Protein AF-A0A1E5E5G6-F1 (afdb_monomer_lite)

Organism: NCBI:txid1188252

Sequence (65 aa):
MNIDDFILTVSISVAIGLLCGFFLRDIARFVFHLYTLYVRKPKYFQRVVFDDLEALPQDSTDKQN

Secondary structure (DSSP, 8-state):
--HHHHHHHHHHHHHHHHHHHHHHHHHHHHHHHHHHHHH---TTHHHHHHHHHHSS-----S---

Structure (mmCIF, N/CA/C/O backbone):
data_AF-A0A1E5E5G6-F1
#
_entry.id   AF-A0A1E5E5G6-F1
#
loop_
_atom_site.group_PDB
_atom_site.id
_atom_site.type_symbol
_atom_site.label_atom_id
_atom_site.label_alt_id
_atom_site.label_comp_id
_atom_site.label_asym_id
_atom_site.label_entity_id
_atom_site.label_seq_id
_atom_site.pdbx_PDB_ins_code
_atom_site.Cartn_x
_atom_site.Cartn_y
_atom_site.Cartn_z
_atom_site.occupancy
_atom_site.B_iso_or_equiv
_atom_site.auth_seq_id
_atom_site.auth_comp_id
_atom_site.auth_asym_id
_atom_site.auth_atom_id
_atom_site.pdbx_PDB_model_num
ATOM 1 N N . MET A 1 1 ? 17.458 -11.461 -22.012 1.00 61.56 1 MET A N 1
ATOM 2 C CA . MET A 1 1 ? 16.235 -10.647 -22.178 1.00 61.56 1 MET A CA 1
ATOM 3 C C . MET A 1 1 ? 16.662 -9.331 -22.790 1.00 61.56 1 MET A C 1
ATOM 5 O O . MET A 1 1 ? 17.737 -8.866 -22.421 1.00 61.56 1 MET A O 1
ATOM 9 N N . ASN A 1 2 ? 15.916 -8.795 -23.755 1.00 87.06 2 ASN A N 1
ATOM 10 C CA . ASN A 1 2 ? 16.307 -7.537 -24.379 1.00 87.06 2 ASN A CA 1
ATOM 11 C C . ASN A 1 2 ? 16.241 -6.414 -23.327 1.00 87.06 2 ASN A C 1
ATOM 13 O O . ASN A 1 2 ? 15.373 -6.450 -22.45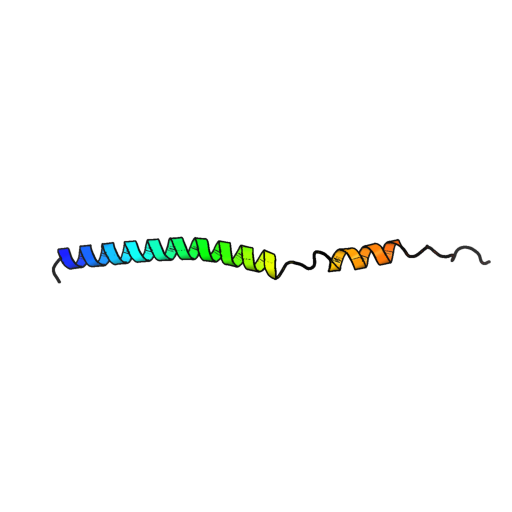1 1.00 87.06 2 ASN A O 1
ATOM 17 N N . ILE A 1 3 ? 17.175 -5.459 -23.361 1.00 88.75 3 ILE A N 1
ATOM 18 C CA . ILE A 1 3 ? 17.208 -4.359 -22.376 1.00 88.75 3 ILE A CA 1
ATOM 19 C C . ILE A 1 3 ? 15.901 -3.559 -22.428 1.00 88.75 3 ILE A C 1
ATOM 21 O O . ILE A 1 3 ? 15.391 -3.150 -21.387 1.00 88.75 3 ILE A O 1
ATOM 25 N N . ASP A 1 4 ? 15.313 -3.436 -23.615 1.00 89.88 4 ASP A N 1
ATOM 26 C CA . ASP A 1 4 ? 14.032 -2.763 -23.826 1.00 89.88 4 ASP A CA 1
ATOM 27 C C . ASP A 1 4 ? 12.890 -3.423 -23.037 1.00 89.88 4 ASP A C 1
ATOM 29 O O . ASP A 1 4 ? 12.148 -2.738 -22.333 1.00 89.88 4 ASP A O 1
ATOM 33 N N . ASP A 1 5 ? 12.803 -4.757 -23.050 1.00 87.25 5 ASP A N 1
ATOM 34 C CA . ASP A 1 5 ? 11.778 -5.501 -22.304 1.00 87.25 5 ASP A CA 1
ATOM 35 C C . ASP A 1 5 ? 11.977 -5.385 -20.789 1.00 87.25 5 ASP A C 1
ATOM 37 O O . ASP A 1 5 ? 11.012 -5.349 -20.020 1.00 87.25 5 ASP A O 1
ATOM 41 N N . PHE A 1 6 ? 13.233 -5.302 -20.339 1.00 91.31 6 PHE A N 1
ATOM 42 C CA . PHE A 1 6 ? 13.556 -5.105 -18.928 1.00 91.31 6 PHE A CA 1
ATOM 43 C C . PHE A 1 6 ? 13.121 -3.717 -18.446 1.00 91.31 6 PHE A C 1
ATOM 45 O O . PHE A 1 6 ? 12.426 -3.605 -17.436 1.00 91.31 6 PHE A O 1
ATOM 52 N N . ILE A 1 7 ? 13.467 -2.665 -19.192 1.00 94.00 7 ILE A N 1
ATOM 53 C CA . ILE A 1 7 ? 13.089 -1.283 -18.871 1.00 94.00 7 ILE A CA 1
ATOM 54 C C . ILE A 1 7 ? 11.561 -1.116 -18.909 1.00 94.00 7 ILE A C 1
ATOM 56 O O . ILE A 1 7 ? 10.976 -0.492 -18.016 1.00 94.00 7 ILE A O 1
ATOM 60 N N . LEU A 1 8 ? 10.891 -1.732 -19.886 1.00 92.94 8 LEU A N 1
ATOM 61 C CA . LEU A 1 8 ? 9.433 -1.708 -19.998 1.00 92.94 8 LEU A CA 1
ATOM 62 C C . LEU A 1 8 ? 8.765 -2.409 -18.806 1.00 92.94 8 LEU A C 1
ATOM 64 O O . LEU A 1 8 ? 7.865 -1.852 -18.181 1.00 92.94 8 LEU A O 1
ATOM 68 N N . THR A 1 9 ? 9.264 -3.577 -18.407 1.00 93.38 9 THR A N 1
ATOM 69 C CA . THR A 1 9 ? 8.728 -4.308 -17.249 1.00 93.38 9 THR A CA 1
ATOM 70 C C . THR A 1 9 ? 8.932 -3.538 -15.943 1.00 93.38 9 THR A C 1
ATOM 72 O O . THR A 1 9 ? 8.006 -3.422 -15.137 1.00 93.38 9 THR A O 1
ATOM 75 N N . VAL A 1 10 ? 10.123 -2.967 -15.735 1.00 94.06 10 VAL A N 1
ATOM 76 C CA . VAL A 1 10 ? 10.436 -2.182 -14.531 1.00 94.06 10 VAL A CA 1
ATOM 77 C C . VAL A 1 10 ? 9.561 -0.933 -14.452 1.00 94.06 10 VAL A C 1
ATOM 79 O O . VAL A 1 10 ? 9.004 -0.650 -13.394 1.00 94.06 10 VAL A O 1
ATOM 82 N N . SER A 1 11 ? 9.381 -0.212 -15.560 1.00 94.06 11 SER A N 1
ATOM 83 C CA . SER A 1 11 ? 8.554 1.001 -15.576 1.00 94.06 11 SER A CA 1
ATOM 84 C C . SER A 1 11 ? 7.080 0.707 -15.273 1.00 94.06 11 SER A C 1
ATOM 86 O O . SER A 1 11 ? 6.480 1.403 -14.452 1.00 94.06 11 SER A O 1
ATOM 88 N N . ILE A 1 12 ? 6.520 -0.369 -15.837 1.00 94.38 12 ILE A N 1
ATOM 89 C CA . ILE A 1 12 ? 5.149 -0.811 -15.543 1.00 94.38 12 ILE A CA 1
ATOM 90 C C . ILE A 1 12 ? 5.022 -1.252 -14.081 1.00 94.38 12 ILE A C 1
ATOM 92 O O . ILE A 1 12 ? 4.089 -0.841 -13.391 1.00 94.38 12 ILE A O 1
ATOM 96 N N . SER A 1 13 ? 5.975 -2.039 -13.574 1.00 94.94 13 SER A N 1
ATOM 97 C CA . SER A 1 13 ? 5.956 -2.497 -12.182 1.00 94.94 13 SER A CA 1
ATOM 98 C C . SER A 1 13 ? 6.033 -1.333 -11.192 1.00 94.94 13 SER A C 1
ATOM 100 O O . SER A 1 13 ? 5.330 -1.342 -10.180 1.00 94.94 13 SER A O 1
ATOM 102 N N . VAL A 1 14 ? 6.860 -0.322 -11.473 1.00 92.19 14 VAL A N 1
ATOM 103 C CA . VAL A 1 14 ? 6.967 0.885 -10.642 1.00 92.19 14 VAL A CA 1
ATOM 104 C C . VAL A 1 14 ? 5.677 1.701 -10.712 1.00 92.19 14 VAL A C 1
ATOM 106 O O . VAL A 1 14 ? 5.177 2.122 -9.670 1.00 92.19 14 VAL A O 1
ATOM 109 N N . ALA A 1 15 ? 5.096 1.880 -11.900 1.00 92.38 15 ALA A N 1
ATOM 11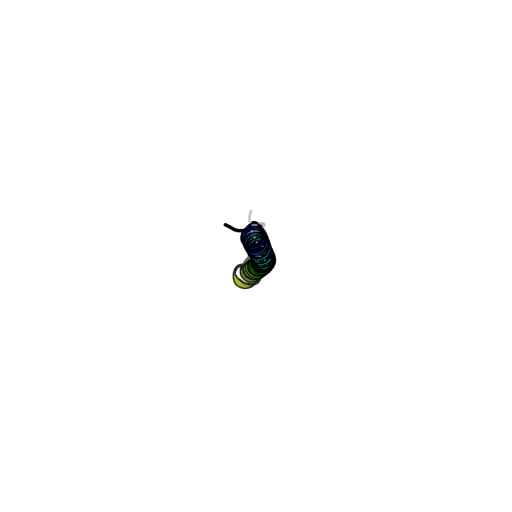0 C CA . ALA A 1 15 ? 3.842 2.612 -12.068 1.00 92.38 15 ALA A CA 1
ATOM 111 C C . ALA A 1 15 ? 2.687 1.960 -11.289 1.00 92.38 15 ALA A C 1
ATOM 113 O O . ALA A 1 15 ? 1.972 2.648 -10.559 1.00 92.38 15 ALA A O 1
ATOM 114 N N . ILE A 1 16 ? 2.545 0.634 -11.376 1.00 93.44 16 ILE A N 1
ATOM 115 C CA . ILE A 1 16 ? 1.525 -0.118 -10.631 1.00 93.44 16 ILE A CA 1
ATOM 116 C C . ILE A 1 16 ? 1.797 -0.047 -9.125 1.00 93.44 16 ILE A C 1
ATOM 118 O O . ILE A 1 16 ? 0.873 0.197 -8.351 1.00 93.44 16 ILE A O 1
ATOM 122 N N . GLY A 1 17 ? 3.053 -0.203 -8.699 1.00 89.75 17 GLY A N 1
ATOM 123 C CA . GLY A 1 17 ? 3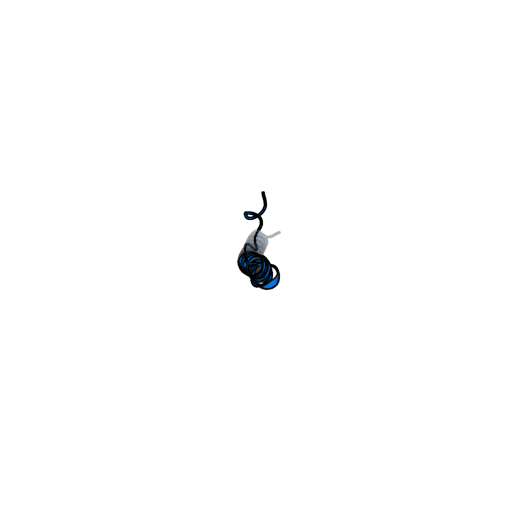.434 -0.105 -7.290 1.00 89.75 17 GLY A CA 1
ATOM 124 C C . GLY A 1 17 ? 3.122 1.267 -6.685 1.00 89.75 17 GLY A C 1
ATOM 125 O O . GLY A 1 17 ? 2.576 1.345 -5.583 1.00 89.75 17 GLY A O 1
ATOM 126 N N . LEU A 1 18 ? 3.396 2.349 -7.418 1.00 87.06 18 LEU A N 1
ATOM 127 C CA . LEU A 1 18 ? 3.062 3.713 -7.001 1.00 87.06 18 LEU A CA 1
ATOM 128 C C . LEU A 1 18 ? 1.553 3.948 -6.971 1.00 87.06 18 LEU A C 1
ATOM 130 O O . LEU A 1 18 ? 1.055 4.540 -6.013 1.00 87.06 18 LEU A O 1
ATOM 134 N N . LEU A 1 19 ? 0.824 3.452 -7.973 1.00 86.75 19 LEU A N 1
ATOM 135 C CA . LEU A 1 19 ? -0.630 3.553 -8.028 1.00 86.75 19 LEU A CA 1
ATOM 136 C C . LEU A 1 19 ? -1.260 2.828 -6.829 1.00 86.75 19 LEU A C 1
ATOM 138 O O . LEU A 1 19 ? -1.998 3.437 -6.056 1.00 86.75 19 LEU A O 1
ATOM 142 N N . CYS A 1 20 ? -0.895 1.564 -6.601 1.00 86.75 20 CYS A N 1
ATOM 143 C CA . CYS A 1 20 ? -1.350 0.788 -5.449 1.00 86.75 20 CYS A CA 1
ATOM 144 C C . CYS A 1 20 ? -0.945 1.429 -4.119 1.00 86.75 20 CYS A C 1
ATOM 146 O O . CYS A 1 20 ? -1.768 1.483 -3.211 1.00 86.75 20 CYS A O 1
ATOM 148 N N . GLY A 1 21 ? 0.281 1.942 -3.993 1.00 83.62 21 GLY A N 1
ATOM 149 C CA . GLY A 1 21 ? 0.742 2.623 -2.782 1.00 83.62 21 GLY A CA 1
ATOM 150 C C . GLY A 1 21 ? -0.031 3.911 -2.487 1.00 83.62 21 GLY A C 1
ATOM 151 O O . GLY A 1 21 ? -0.378 4.174 -1.332 1.00 83.62 21 GLY A O 1
ATOM 152 N N . PHE A 1 22 ? -0.355 4.692 -3.521 1.00 79.94 22 PHE A N 1
ATOM 153 C CA . PHE A 1 22 ? -1.185 5.889 -3.397 1.00 79.94 22 PHE A CA 1
ATOM 154 C C . PHE A 1 22 ? -2.604 5.532 -2.942 1.00 79.94 22 PHE A C 1
ATOM 156 O O . PHE A 1 22 ? -3.090 6.091 -1.957 1.00 79.94 22 PHE A O 1
ATOM 163 N N . PHE A 1 23 ? -3.221 4.531 -3.577 1.00 78.00 23 PHE A N 1
ATOM 164 C CA . PHE A 1 23 ? -4.540 4.036 -3.182 1.00 78.00 23 PHE A CA 1
ATOM 165 C C . PHE A 1 23 ? -4.546 3.435 -1.774 1.00 78.00 23 PHE A C 1
ATOM 167 O O . PHE A 1 23 ? -5.467 3.709 -1.011 1.00 78.00 23 PHE A O 1
ATOM 174 N N . LEU A 1 24 ? -3.516 2.680 -1.375 1.00 80.62 24 LEU A N 1
ATOM 175 C CA . LEU A 1 24 ? -3.412 2.135 -0.017 1.00 80.62 24 LEU A CA 1
ATOM 176 C C . LEU A 1 24 ? -3.357 3.243 1.031 1.00 80.62 24 LEU A C 1
ATOM 178 O O . LEU A 1 24 ? -3.959 3.107 2.093 1.00 80.62 24 LEU A O 1
ATOM 182 N N . ARG A 1 25 ? -2.643 4.338 0.751 1.00 8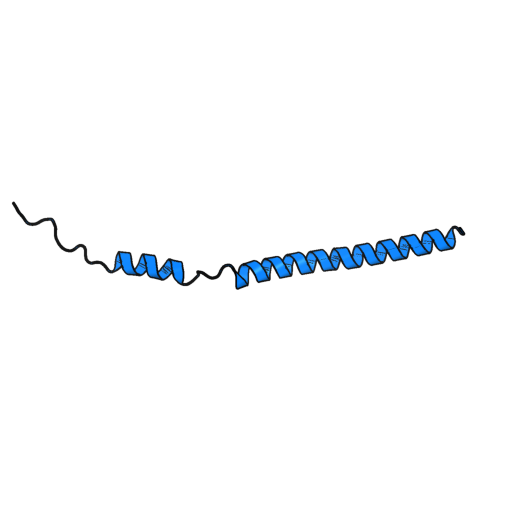2.25 25 ARG A N 1
ATOM 183 C CA . ARG A 1 25 ? -2.551 5.472 1.677 1.00 82.25 25 ARG A CA 1
ATOM 184 C C . ARG A 1 25 ? -3.904 6.145 1.873 1.00 82.25 25 ARG A C 1
ATOM 186 O O . ARG A 1 25 ? -4.227 6.530 2.999 1.00 82.25 25 ARG A O 1
ATOM 193 N N . ASP A 1 26 ? -4.673 6.276 0.799 1.00 76.81 26 ASP A N 1
ATOM 194 C CA . ASP A 1 26 ? -6.005 6.873 0.845 1.00 76.81 26 ASP A CA 1
ATOM 195 C C . ASP A 1 26 ? -7.014 5.942 1.525 1.00 76.81 26 ASP A C 1
ATOM 197 O O . ASP A 1 26 ? -7.729 6.364 2.436 1.00 76.81 26 ASP A O 1
ATOM 201 N N . ILE A 1 27 ? -6.985 4.647 1.196 1.00 78.00 27 ILE A N 1
ATOM 202 C CA . ILE A 1 27 ? -7.799 3.619 1.854 1.00 78.00 27 ILE A CA 1
ATOM 203 C C . ILE A 1 27 ? -7.459 3.541 3.343 1.00 78.00 27 ILE A C 1
ATOM 205 O O . ILE A 1 27 ? -8.368 3.502 4.161 1.00 78.00 27 ILE A O 1
ATOM 209 N N . ALA A 1 28 ? -6.185 3.585 3.739 1.00 81.88 28 ALA A N 1
ATOM 210 C CA . ALA A 1 28 ? -5.794 3.540 5.148 1.00 81.88 28 ALA A CA 1
ATOM 211 C C . ALA A 1 28 ? -6.349 4.735 5.941 1.00 81.88 28 ALA A C 1
ATOM 213 O O . ALA A 1 28 ? -6.864 4.552 7.045 1.00 81.88 28 ALA A O 1
ATOM 214 N N . ARG A 1 29 ? -6.304 5.954 5.381 1.00 81.44 29 ARG A N 1
ATOM 215 C CA . ARG A 1 29 ? -6.928 7.130 6.016 1.00 81.44 29 ARG A CA 1
ATOM 216 C C . ARG A 1 29 ? -8.444 7.010 6.058 1.00 81.44 29 ARG A C 1
ATOM 218 O O . ARG A 1 29 ? -9.039 7.333 7.083 1.00 81.44 29 ARG A O 1
ATOM 225 N N . PHE A 1 30 ? -9.056 6.542 4.974 1.00 80.75 30 PHE A N 1
ATOM 226 C CA . PHE A 1 30 ? -10.500 6.367 4.886 1.00 80.75 30 PHE A CA 1
ATOM 227 C C . PHE A 1 30 ? -10.998 5.318 5.886 1.00 80.75 30 PHE A C 1
ATOM 229 O O . PHE A 1 30 ? -11.937 5.585 6.629 1.00 80.75 30 PHE A O 1
ATOM 236 N N . VAL A 1 31 ? -10.313 4.177 5.994 1.00 82.56 31 VAL A N 1
ATOM 237 C CA . VAL A 1 31 ? -10.580 3.111 6.970 1.00 82.56 31 VAL A CA 1
ATOM 238 C C . VAL A 1 31 ? -10.361 3.609 8.395 1.00 82.56 31 VAL A C 1
ATOM 240 O O . VAL A 1 31 ? -11.197 3.346 9.251 1.00 82.56 31 VAL A O 1
ATOM 243 N N . PHE A 1 32 ? -9.300 4.373 8.667 1.00 81.69 32 PHE A N 1
ATOM 244 C CA . PHE A 1 32 ? -9.077 4.965 9.991 1.00 81.69 32 PHE A CA 1
ATOM 245 C C . PHE A 1 32 ? -10.182 5.960 10.377 1.00 81.69 32 PHE A C 1
ATOM 247 O O . PHE A 1 32 ? -10.655 5.973 11.519 1.00 81.69 32 PHE A O 1
ATOM 254 N N . HIS A 1 33 ? -10.626 6.778 9.419 1.00 77.06 33 HIS A N 1
ATOM 255 C CA . HIS A 1 33 ? -11.728 7.711 9.615 1.00 77.06 33 HIS A CA 1
ATOM 256 C C . HIS A 1 33 ? -13.051 6.970 9.842 1.00 77.06 33 HIS A C 1
ATOM 258 O O . HIS A 1 33 ? -13.754 7.275 10.801 1.00 77.06 33 HIS A O 1
ATOM 264 N N . LEU A 1 34 ? -13.354 5.950 9.033 1.00 77.38 34 LEU A N 1
ATOM 265 C CA . LEU A 1 34 ? -14.515 5.068 9.195 1.00 77.38 34 LEU A CA 1
ATOM 266 C C . LEU A 1 34 ? -14.501 4.354 10.540 1.00 77.38 34 LEU A C 1
ATOM 268 O O . LEU A 1 34 ? -15.499 4.381 11.248 1.00 77.38 34 LEU A O 1
ATOM 272 N N . TYR A 1 35 ? -13.368 3.773 10.926 1.00 74.69 35 TYR A N 1
ATOM 273 C CA . TYR A 1 35 ? -13.200 3.118 12.216 1.00 74.69 35 TYR A CA 1
ATOM 274 C C . TYR A 1 35 ? -13.472 4.100 13.356 1.00 74.69 35 TYR A C 1
ATOM 276 O O . TYR A 1 35 ? -14.244 3.808 14.264 1.00 74.69 35 TYR A O 1
ATOM 284 N N . THR A 1 36 ? -12.925 5.313 13.277 1.00 73.56 36 THR A N 1
ATOM 285 C CA . THR A 1 36 ? -13.189 6.356 14.275 1.00 73.56 36 THR A CA 1
ATOM 286 C C . THR A 1 36 ? -14.662 6.778 14.282 1.00 73.56 36 THR A C 1
ATOM 288 O O . THR A 1 36 ? -15.235 6.984 15.347 1.00 73.56 36 THR A O 1
ATOM 291 N N . LEU A 1 37 ? -15.310 6.885 13.125 1.00 69.81 37 LEU A N 1
ATOM 292 C CA . LEU A 1 37 ? -16.699 7.333 13.024 1.00 69.81 37 LEU A CA 1
ATOM 293 C C . LEU A 1 37 ? -17.703 6.263 13.485 1.00 69.81 37 LEU A C 1
ATOM 295 O O . LEU A 1 37 ? -18.721 6.605 14.089 1.00 69.81 37 LEU A O 1
ATOM 299 N N . TYR A 1 38 ? -17.409 4.989 13.218 1.00 65.44 38 TYR A N 1
ATOM 300 C CA . TYR A 1 38 ? -18.287 3.851 13.501 1.00 65.44 38 TYR A CA 1
ATOM 301 C C . TYR A 1 38 ? -18.048 3.253 14.895 1.00 65.44 38 TYR A C 1
ATOM 303 O O . TYR A 1 38 ? -19.003 2.920 15.588 1.00 65.44 38 TYR A O 1
ATOM 311 N N . VAL A 1 39 ? -16.791 3.161 15.345 1.00 64.25 39 VAL A N 1
ATOM 312 C CA . VAL A 1 39 ? -16.430 2.563 16.646 1.00 64.25 39 VAL A CA 1
ATOM 313 C C . VAL A 1 39 ? -16.404 3.608 17.764 1.00 64.25 39 VAL A C 1
ATOM 315 O O . VAL A 1 39 ? -16.730 3.308 18.910 1.00 64.25 39 VAL A O 1
ATOM 318 N N . ARG A 1 40 ? -16.074 4.871 17.464 1.00 54.75 40 ARG A N 1
ATOM 319 C CA . ARG A 1 40 ? -15.892 5.922 18.483 1.00 54.75 40 ARG A CA 1
ATOM 320 C C . ARG A 1 40 ? -17.139 6.781 18.717 1.00 54.75 40 ARG A C 1
ATOM 322 O O . ARG A 1 40 ? -17.026 7.971 19.017 1.00 54.75 40 ARG A O 1
ATOM 329 N N . LYS A 1 41 ? -18.334 6.188 18.649 1.00 55.75 41 LYS A N 1
ATOM 330 C CA . LYS A 1 41 ? -19.533 6.788 19.251 1.00 55.75 41 LYS A CA 1
ATOM 331 C C . LYS A 1 41 ? -19.982 6.039 20.511 1.00 55.75 41 LYS A C 1
ATOM 333 O O . LYS A 1 41 ? -20.990 5.348 20.477 1.00 55.75 41 LYS A O 1
ATOM 338 N N . PRO A 1 42 ? -19.394 6.372 21.671 1.00 53.91 42 PRO A N 1
ATOM 339 C CA . PRO A 1 42 ? -20.154 6.502 22.900 1.00 53.91 42 PRO A CA 1
ATOM 340 C C . PRO A 1 42 ? -20.311 7.992 23.240 1.00 53.91 42 PRO A C 1
ATOM 342 O O . PRO A 1 42 ? -20.171 8.392 24.389 1.00 53.91 42 PRO A O 1
ATOM 345 N N . LYS A 1 43 ? -20.615 8.852 22.251 1.00 54.41 43 LYS A N 1
ATOM 346 C CA . LYS A 1 43 ? -20.882 10.284 22.509 1.00 54.41 43 LYS A CA 1
ATOM 347 C C . LYS A 1 43 ? -22.154 10.529 23.337 1.00 54.41 43 LYS A C 1
ATOM 349 O O . LYS A 1 43 ? -22.382 11.655 23.756 1.00 54.41 43 LYS A O 1
ATOM 354 N N . TYR A 1 44 ? -22.943 9.484 23.589 1.00 53.62 44 TYR A N 1
ATOM 355 C CA . TYR A 1 44 ? -24.124 9.532 24.450 1.00 53.62 44 TYR A CA 1
ATOM 356 C C . TYR A 1 44 ? -23.972 8.734 25.749 1.00 53.62 44 TYR A C 1
ATOM 358 O O . TYR A 1 44 ? -24.709 8.999 26.685 1.00 53.62 44 TYR A O 1
ATOM 366 N N . PHE A 1 45 ? -23.001 7.820 25.864 1.00 51.75 45 PHE A N 1
ATOM 367 C CA . PHE A 1 45 ? -22.866 7.010 27.082 1.00 51.75 45 PHE A CA 1
ATOM 368 C C . PHE A 1 45 ? -22.125 7.741 28.204 1.00 51.75 45 PHE A C 1
ATOM 370 O O . PHE A 1 45 ? -22.373 7.487 29.374 1.00 51.75 45 PHE A O 1
ATOM 377 N N . GLN A 1 46 ? -21.244 8.685 27.863 1.00 51.97 46 GLN A N 1
ATOM 378 C CA . GLN A 1 46 ? -20.506 9.437 28.875 1.00 51.97 46 GLN A CA 1
ATOM 379 C C . GLN A 1 46 ? -21.307 10.618 29.437 1.00 51.97 46 GLN A C 1
ATOM 381 O O . GLN A 1 46 ? -21.012 11.058 30.533 1.00 51.97 46 GLN A O 1
ATOM 386 N N . ARG A 1 47 ? -22.329 11.129 28.736 1.00 51.78 47 ARG A N 1
ATOM 387 C CA . ARG A 1 47 ? -23.105 12.279 29.234 1.00 51.78 47 ARG A CA 1
ATOM 388 C C . ARG A 1 47 ? -24.185 11.878 30.241 1.00 51.78 47 ARG A C 1
ATOM 390 O O . ARG A 1 47 ? -24.373 12.585 31.214 1.00 51.78 47 ARG A O 1
ATOM 397 N N . VAL A 1 48 ? -24.804 10.708 30.060 1.00 54.56 48 VAL A N 1
ATOM 398 C CA . VAL A 1 48 ? -25.850 10.207 30.972 1.00 54.56 48 VAL A CA 1
ATOM 399 C C . VAL A 1 48 ? -25.281 9.891 32.361 1.00 54.56 48 VAL A C 1
ATOM 401 O O . VAL A 1 48 ? -25.886 10.241 33.361 1.00 54.56 48 VAL A O 1
ATOM 404 N N . VAL A 1 49 ? -24.068 9.329 32.443 1.00 56.28 49 VAL A N 1
ATOM 405 C CA . VAL A 1 49 ? -23.458 8.964 33.738 1.00 56.28 49 VAL A CA 1
ATOM 406 C C . VAL A 1 49 ? -23.083 10.185 34.592 1.00 56.28 49 VAL A C 1
ATOM 408 O O . VAL A 1 49 ? -23.084 10.084 35.814 1.00 56.28 49 VAL A O 1
ATOM 411 N N . PHE A 1 50 ? -22.762 11.331 33.978 1.00 56.16 50 PHE A N 1
ATOM 412 C CA . PHE A 1 50 ? -22.433 12.550 34.727 1.00 56.16 50 PHE A CA 1
ATOM 413 C C . PHE A 1 50 ? -23.671 13.400 35.050 1.00 56.16 50 PHE A C 1
ATOM 415 O O . PHE A 1 50 ? -23.735 13.925 36.157 1.00 56.16 50 PHE A O 1
ATOM 422 N N . ASP A 1 51 ? -24.670 13.472 34.160 1.00 56.81 51 ASP A N 1
ATOM 423 C CA . ASP A 1 51 ? -25.926 14.193 34.438 1.00 56.81 51 ASP A CA 1
ATOM 424 C C . AS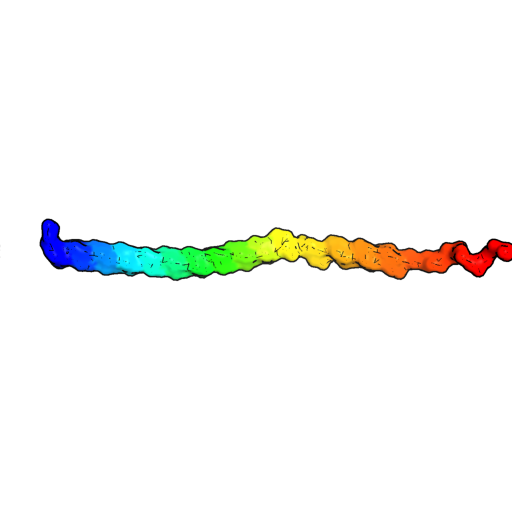P A 1 51 ? -26.737 13.530 35.579 1.00 56.81 51 ASP A C 1
ATOM 426 O O . ASP A 1 51 ? -27.319 14.233 36.404 1.00 56.81 51 ASP A O 1
ATOM 430 N N . ASP A 1 52 ? -26.721 12.193 35.701 1.00 57.28 52 ASP A N 1
ATOM 431 C CA . ASP A 1 52 ? -27.421 11.481 36.789 1.00 57.28 52 ASP A CA 1
ATOM 432 C C . ASP A 1 52 ? -26.736 11.631 38.165 1.00 57.28 52 ASP A C 1
ATOM 434 O O . ASP A 1 52 ? -27.387 11.494 39.201 1.00 57.28 52 ASP A O 1
ATOM 438 N N . LEU A 1 53 ? -25.429 11.929 38.202 1.00 59.50 53 LEU A N 1
ATOM 439 C CA . LEU A 1 53 ? -24.689 12.145 39.455 1.00 59.50 53 LEU A CA 1
ATOM 440 C C . LEU A 1 53 ? -24.882 13.563 40.012 1.00 59.50 53 LEU A C 1
ATOM 442 O O . LEU A 1 53 ? -24.814 13.761 41.224 1.00 59.50 53 LEU A O 1
ATOM 446 N N . GLU A 1 54 ? -25.118 14.538 39.135 1.00 60.19 54 GLU A N 1
ATOM 447 C CA . GLU A 1 54 ? -25.309 15.950 39.490 1.00 60.19 54 GLU A CA 1
ATOM 448 C C . GLU A 1 54 ? -26.775 16.268 39.851 1.00 60.19 54 GLU A C 1
ATOM 450 O O . GLU A 1 54 ? -27.054 17.269 40.510 1.00 60.19 54 GLU A O 1
ATOM 455 N N . ALA A 1 55 ? -27.714 15.387 39.480 1.00 60.78 55 ALA A N 1
ATOM 456 C CA . ALA A 1 55 ? -29.138 15.491 39.803 1.00 60.78 55 ALA A CA 1
ATOM 457 C C . ALA A 1 55 ? -29.529 14.900 41.172 1.00 60.78 55 ALA A C 1
ATOM 459 O O . ALA A 1 55 ? -30.689 15.024 41.576 1.00 60.78 55 ALA A O 1
ATOM 460 N N . LEU A 1 56 ? -28.603 14.265 41.903 1.00 62.12 56 LEU A N 1
ATOM 461 C CA . LEU A 1 56 ? -28.879 13.830 43.270 1.00 62.12 56 LEU A CA 1
ATOM 462 C C . LEU A 1 56 ? -28.820 15.044 44.210 1.00 62.12 56 LEU A C 1
ATOM 464 O O . LEU A 1 56 ? -27.746 15.633 44.369 1.00 62.12 56 LEU A O 1
ATOM 468 N N . PRO A 1 57 ? -29.935 15.437 44.859 1.00 53.75 57 PRO A N 1
ATOM 469 C CA . PRO A 1 57 ? -29.860 16.424 45.921 1.00 53.75 57 PRO A CA 1
ATOM 470 C C . PRO A 1 57 ? -28.919 15.887 47.002 1.00 53.75 57 PRO A C 1
ATOM 472 O O . PRO A 1 57 ? -29.024 14.731 47.411 1.00 53.75 57 PRO A O 1
ATOM 475 N N . GLN A 1 58 ? -27.993 16.734 47.457 1.00 60.47 58 GLN A N 1
ATOM 476 C CA . GLN A 1 58 ? -27.266 16.566 48.715 1.00 60.47 58 GLN A CA 1
ATOM 477 C C . GLN A 1 58 ? -28.293 16.573 49.861 1.00 60.47 58 GLN A C 1
ATOM 479 O O . GLN A 1 58 ? -28.503 17.586 50.529 1.00 60.47 58 GLN A O 1
ATOM 484 N N . ASP A 1 59 ? -29.009 15.462 50.019 1.00 54.88 59 ASP A N 1
ATOM 485 C CA . ASP A 1 59 ? -30.024 15.268 51.042 1.00 54.88 59 ASP A CA 1
ATOM 486 C C . ASP A 1 59 ? -29.331 14.928 52.361 1.00 54.88 59 ASP A C 1
ATOM 488 O O . ASP A 1 59 ? -28.947 13.796 52.644 1.00 54.88 59 ASP A O 1
ATOM 492 N N . SER A 1 60 ? -29.125 15.989 53.135 1.00 60.38 60 SER A N 1
ATOM 493 C CA . SER A 1 60 ? -29.192 16.005 54.593 1.00 60.38 60 SER A CA 1
ATOM 494 C C . SER A 1 60 ? -28.468 14.888 55.357 1.00 60.38 60 SER A C 1
ATOM 496 O O . SER A 1 60 ? -29.084 13.977 55.902 1.00 60.38 60 SER A O 1
ATOM 498 N N . THR A 1 61 ? -27.176 15.077 55.600 1.00 56.03 61 THR A N 1
ATOM 499 C CA . THR A 1 61 ? -26.562 14.615 56.856 1.00 56.03 61 THR A CA 1
ATOM 500 C C . THR A 1 61 ? -25.725 15.733 57.445 1.00 56.03 61 THR A C 1
ATOM 502 O O . THR A 1 61 ? -24.506 15.658 57.481 1.00 56.03 61 THR A O 1
ATOM 505 N N . ASP A 1 62 ? -26.401 16.796 57.881 1.00 53.72 62 ASP A N 1
ATOM 506 C CA . ASP A 1 62 ? -25.814 17.736 58.840 1.00 53.72 62 ASP A CA 1
ATOM 507 C C . ASP A 1 62 ? -26.892 18.359 59.740 1.00 53.72 62 ASP A C 1
ATOM 509 O O . ASP A 1 62 ? -26.996 19.570 59.899 1.00 53.72 62 ASP A O 1
ATOM 513 N N . LYS A 1 63 ? -27.787 17.512 60.267 1.00 51.41 63 LYS A N 1
ATOM 514 C CA . LYS A 1 63 ? -28.674 17.841 61.394 1.00 51.41 63 LYS A CA 1
ATOM 515 C C . LYS A 1 63 ? -29.022 16.583 62.186 1.00 51.41 63 LYS A C 1
ATOM 517 O O . LYS A 1 63 ? -30.160 16.128 62.133 1.00 51.41 63 LYS A O 1
ATOM 522 N N . GLN A 1 64 ? -28.080 16.053 62.963 1.00 48.53 64 GLN A N 1
ATOM 523 C CA . GLN A 1 64 ? -28.457 15.487 64.259 1.00 48.53 64 GLN A CA 1
ATOM 524 C C . GLN A 1 64 ? -27.266 15.341 65.214 1.00 48.53 64 GLN A C 1
ATOM 526 O O . GLN A 1 64 ? -26.375 14.533 64.978 1.00 48.53 64 GLN A O 1
ATOM 531 N N . ASN A 1 65 ? -27.412 16.057 66.335 1.00 42.00 65 ASN A N 1
ATOM 532 C CA . ASN A 1 65 ? -26.746 15.946 67.637 1.00 42.00 65 ASN A CA 1
ATOM 533 C C . ASN A 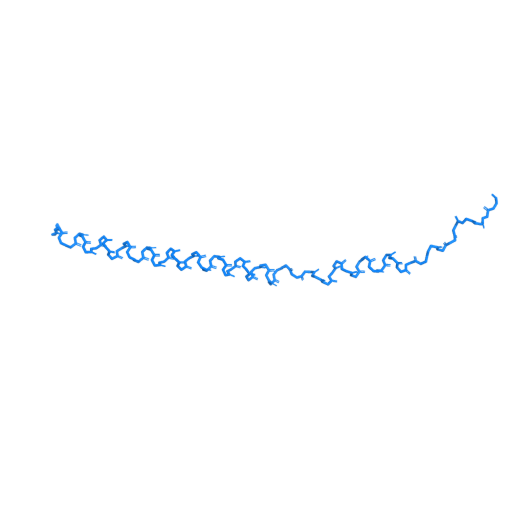1 65 ? -25.426 16.700 67.839 1.00 42.00 65 ASN A C 1
ATOM 535 O O . ASN A 1 65 ? -24.347 16.133 67.573 1.00 42.00 65 ASN A O 1
#

Foldseek 3Di:
DDVVVVVVVVVVVVVVVVVVVVVVVVVVVVVVVVCCVPVVPPVPVVVVVVVVVVPDPPPDDPDDD

pLDDT: mean 72.22, std 15.77, range [42.0, 94.94]

Radius of gyration: 30.29 Å; chains: 1; bounding box: 47×28×92 Å